Protein AF-A0A959AMH6-F1 (afdb_monomer)

Radius of gyration: 27.92 Å; Cα contacts (8 Å, |Δi|>4): 149; chains: 1; bounding box: 41×57×102 Å

Sequence (121 aa):
MKQLKKYHVPFILLCYLMNAGLLTAQLNGFLPVLSSSGTINSNGTYYQDYIIPSSMNGKILHMTLTGADGGRVRSSEAQKWNDAGQGATVELEATIGSAANQIKPGATVRFIVGLKGVDRT

pLDDT: mean 70.28, std 17.88, range [36.81, 95.75]

Structure (mmCIF, N/CA/C/O backbone):
data_AF-A0A959AMH6-F1
#
_entry.id   AF-A0A959AMH6-F1
#
loop_
_atom_site.group_PDB
_atom_site.id
_atom_site.type_symbol
_atom_site.label_atom_id
_atom_site.label_alt_id
_atom_site.label_comp_id
_atom_site.label_asym_id
_atom_site.label_entity_id
_atom_site.label_seq_id
_atom_site.pdbx_PDB_ins_code
_atom_site.Cartn_x
_atom_site.Cartn_y
_atom_site.Cartn_z
_atom_site.occupancy
_atom_site.B_iso_or_equiv
_atom_site.auth_seq_id
_atom_site.auth_comp_id
_atom_site.auth_asym_id
_atom_site.auth_at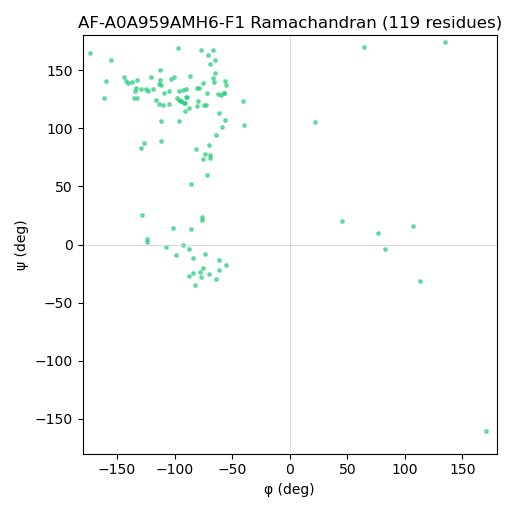om_id
_atom_site.pdbx_PDB_model_num
ATOM 1 N N . MET A 1 1 ? -4.918 45.488 66.613 1.00 42.19 1 MET A N 1
ATOM 2 C CA . MET A 1 1 ? -4.600 46.388 65.471 1.00 42.19 1 MET A CA 1
ATOM 3 C C . MET A 1 1 ? -3.076 46.408 65.349 1.00 42.19 1 MET A C 1
ATOM 5 O O . MET A 1 1 ? -2.464 46.680 66.360 1.00 42.19 1 MET A O 1
ATOM 9 N N . LYS A 1 2 ? -2.351 46.069 64.280 1.00 45.03 2 LYS A N 1
ATOM 10 C CA . LYS A 1 2 ? -2.586 45.722 62.870 1.00 45.03 2 LYS A CA 1
ATOM 11 C C . LYS A 1 2 ? -1.594 44.598 62.500 1.00 45.03 2 LYS A C 1
ATOM 13 O O . LYS A 1 2 ? -0.443 44.638 62.914 1.00 45.03 2 LYS A O 1
ATOM 18 N N . GLN A 1 3 ? -2.057 43.634 61.710 1.00 46.25 3 GLN A N 1
ATOM 19 C CA . GLN A 1 3 ? -1.267 42.580 61.064 1.00 46.25 3 GLN A CA 1
ATOM 20 C C . GLN A 1 3 ? -0.423 43.170 59.918 1.00 46.25 3 GLN A C 1
ATOM 22 O O . GLN A 1 3 ? -0.974 43.858 59.056 1.00 46.25 3 GLN A O 1
ATOM 27 N N . LEU A 1 4 ? 0.879 42.871 59.861 1.00 47.00 4 LEU A N 1
ATOM 28 C CA . LEU A 1 4 ? 1.758 43.195 58.728 1.00 47.00 4 LEU A CA 1
ATOM 29 C C . LEU A 1 4 ? 2.188 41.903 58.008 1.00 47.00 4 LEU A C 1
ATOM 31 O O . LEU A 1 4 ? 3.159 41.244 58.353 1.00 47.00 4 LEU A O 1
ATOM 35 N N . LYS A 1 5 ? 1.335 41.552 57.039 1.00 45.41 5 LYS A N 1
ATOM 36 C CA . LYS A 1 5 ? 1.519 40.809 55.778 1.00 45.41 5 LYS A CA 1
ATOM 37 C C . LYS A 1 5 ? 2.741 39.876 55.652 1.00 45.41 5 LYS A C 1
ATOM 39 O O . LYS A 1 5 ? 3.841 40.306 55.323 1.00 45.41 5 LYS A O 1
ATOM 44 N N . LYS A 1 6 ? 2.476 38.564 55.737 1.00 53.34 6 LYS A N 1
ATOM 45 C CA . LYS A 1 6 ? 3.298 37.505 55.125 1.00 53.34 6 LYS A CA 1
ATOM 46 C C . LYS A 1 6 ? 3.358 37.713 53.608 1.00 53.34 6 LYS A C 1
ATOM 48 O O . LYS A 1 6 ? 2.319 37.809 52.959 1.00 53.34 6 LYS A O 1
ATOM 53 N N . TYR A 1 7 ? 4.565 37.716 53.053 1.00 51.16 7 TYR A N 1
ATOM 54 C CA . TYR A 1 7 ? 4.824 37.638 51.617 1.00 51.16 7 TYR A CA 1
ATOM 55 C C . TYR A 1 7 ? 4.157 36.381 51.030 1.00 51.16 7 TYR A C 1
ATOM 57 O O . TYR A 1 7 ? 4.585 35.264 51.298 1.00 51.16 7 TYR A O 1
ATOM 65 N N . HIS A 1 8 ? 3.071 36.561 50.281 1.00 55.44 8 HIS A N 1
ATOM 66 C CA . HIS A 1 8 ? 2.464 35.561 49.396 1.00 55.44 8 HIS A CA 1
ATOM 67 C C . HIS A 1 8 ? 2.282 36.240 48.038 1.00 55.44 8 HIS A C 1
ATOM 69 O O . HIS A 1 8 ? 1.239 36.812 47.738 1.00 55.44 8 HIS A O 1
ATOM 75 N N . 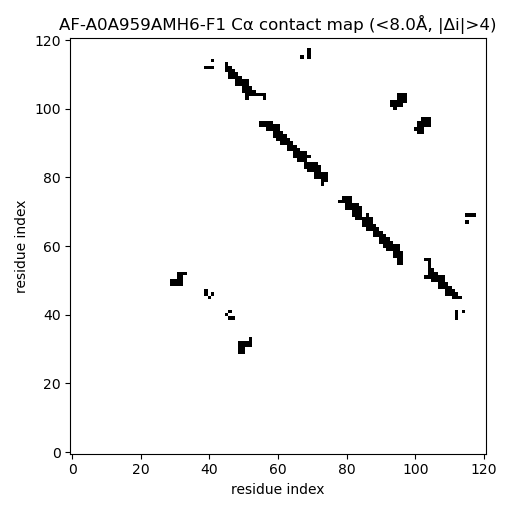VAL A 1 9 ? 3.352 36.246 47.251 1.00 48.81 9 VAL A N 1
ATOM 76 C CA . VAL A 1 9 ? 3.417 36.759 45.876 1.00 48.81 9 VAL A CA 1
ATOM 77 C C . VAL A 1 9 ? 4.189 35.686 45.095 1.00 48.81 9 VAL A C 1
ATOM 79 O O . VAL A 1 9 ? 5.200 35.203 45.595 1.00 48.81 9 VAL A O 1
ATOM 82 N N . PRO A 1 10 ? 3.660 35.164 43.982 1.00 49.78 10 PRO A N 1
ATOM 83 C CA . PRO A 1 10 ? 2.712 34.064 44.028 1.00 49.78 10 PRO A CA 1
ATOM 84 C C . PRO A 1 10 ? 3.245 32.845 43.262 1.00 49.78 10 PRO A C 1
ATOM 86 O O . PRO A 1 10 ? 3.801 32.965 42.173 1.00 49.78 10 PRO A O 1
ATOM 89 N N . PHE A 1 11 ? 2.947 31.647 43.762 1.00 49.75 11 PHE A N 1
ATOM 90 C CA . PHE A 1 11 ? 3.118 30.382 43.030 1.00 49.75 11 PHE A CA 1
ATOM 91 C C . PHE A 1 11 ? 2.373 30.381 41.669 1.00 49.75 11 PHE A C 1
ATOM 93 O O . PHE A 1 11 ? 2.701 29.629 40.760 1.00 49.75 11 PHE A O 1
ATOM 100 N N . ILE A 1 12 ? 1.418 31.302 41.497 1.00 52.84 12 ILE A N 1
ATOM 101 C CA . ILE A 1 12 ? 0.627 31.525 40.280 1.00 52.84 12 ILE A CA 1
ATOM 102 C C . ILE A 1 12 ? 1.463 32.123 39.128 1.00 52.84 12 ILE A C 1
ATOM 104 O O . ILE A 1 12 ? 1.136 31.892 37.966 1.00 52.84 12 ILE A O 1
ATOM 108 N N . LEU A 1 13 ? 2.568 32.832 39.405 1.00 45.62 13 LEU A N 1
ATOM 109 C CA . LEU A 1 13 ? 3.407 33.408 38.340 1.00 45.62 13 LEU A CA 1
ATOM 110 C C . LEU A 1 13 ? 4.321 32.358 37.680 1.00 45.62 13 LEU A C 1
ATOM 112 O O . LEU A 1 13 ? 4.684 32.503 36.515 1.00 45.62 13 LEU A O 1
ATOM 116 N N . LEU A 1 14 ? 4.635 31.265 38.385 1.00 45.94 14 LEU A N 1
ATOM 117 C CA . LEU A 1 14 ? 5.451 30.174 37.844 1.00 45.94 14 LEU A CA 1
ATOM 118 C C . LEU A 1 14 ? 4.649 29.265 36.892 1.00 45.94 14 LEU A C 1
ATOM 120 O O . LEU A 1 14 ? 5.205 28.731 35.937 1.00 45.94 14 LEU A O 1
ATOM 124 N N . CYS A 1 15 ? 3.328 29.160 37.075 1.00 45.75 15 CYS A N 1
ATOM 125 C CA . CYS A 1 15 ? 2.452 28.395 36.180 1.00 45.75 15 CYS A CA 1
ATOM 126 C C . CYS A 1 15 ? 2.169 29.102 34.839 1.00 45.75 15 CYS A C 1
ATOM 128 O O . CYS A 1 15 ? 1.802 28.439 33.871 1.00 45.75 15 CYS A O 1
ATOM 130 N N . TYR A 1 16 ? 2.357 30.425 34.751 1.00 46.88 16 TYR A N 1
ATOM 131 C CA . TYR A 1 16 ? 2.115 31.177 33.511 1.00 46.88 16 TYR A CA 1
ATOM 132 C C . TYR A 1 16 ? 3.298 31.148 32.533 1.00 46.88 16 TYR A C 1
ATOM 134 O O . TYR A 1 16 ? 3.095 31.262 31.328 1.00 46.88 16 TYR A O 1
ATOM 142 N N . LEU A 1 17 ? 4.525 30.931 33.018 1.00 46.78 17 LEU A N 1
ATOM 143 C CA . LEU A 1 17 ? 5.721 30.873 32.166 1.00 46.78 17 LEU A CA 1
ATOM 144 C C . LEU A 1 17 ? 5.964 29.496 31.528 1.00 46.78 17 LEU A C 1
ATOM 146 O O . LEU A 1 17 ? 6.753 29.395 30.594 1.00 46.78 17 LEU A O 1
ATOM 150 N N . MET A 1 18 ? 5.251 28.448 31.956 1.00 44.22 18 MET A N 1
ATOM 151 C CA . MET A 1 18 ? 5.345 27.118 31.333 1.00 44.22 18 MET A CA 1
ATOM 152 C C . MET A 1 18 ? 4.390 26.923 30.140 1.00 44.22 18 MET A C 1
ATOM 154 O O . MET A 1 18 ? 4.461 25.896 29.475 1.00 44.22 18 MET A O 1
ATOM 158 N N . ASN A 1 19 ? 3.537 27.908 29.824 1.00 47.19 19 ASN A N 1
ATOM 159 C CA . ASN A 1 19 ? 2.619 27.858 28.673 1.00 47.19 19 ASN A CA 1
ATOM 160 C C . ASN A 1 19 ? 3.175 28.491 27.384 1.00 47.19 19 ASN A C 1
ATOM 162 O O . ASN A 1 19 ? 2.499 28.484 26.361 1.00 47.19 19 ASN A O 1
ATOM 166 N N . ALA A 1 20 ? 4.401 29.022 27.400 1.00 48.06 20 ALA A N 1
ATOM 167 C CA . ALA A 1 20 ? 5.043 29.602 26.214 1.00 48.06 20 ALA A CA 1
ATOM 168 C C . ALA A 1 20 ? 6.070 28.662 25.556 1.00 48.06 20 ALA A C 1
ATOM 170 O O . ALA A 1 20 ? 6.857 29.087 24.710 1.00 48.06 20 ALA A O 1
ATOM 171 N N . GLY A 1 21 ? 6.063 27.377 25.924 1.00 42.06 21 GLY A N 1
ATOM 172 C CA . GLY A 1 21 ? 6.739 26.337 25.162 1.00 42.06 21 GLY A CA 1
ATOM 173 C C . GLY A 1 21 ? 5.988 26.116 23.859 1.00 42.06 21 GLY A C 1
ATOM 174 O O . GLY A 1 21 ? 5.097 25.276 23.795 1.00 42.06 21 GLY A O 1
ATOM 175 N N . LEU A 1 22 ? 6.324 26.923 22.852 1.00 47.19 22 LEU A N 1
ATOM 176 C CA . LEU A 1 22 ? 5.957 26.742 21.455 1.00 47.19 22 LEU A CA 1
ATOM 177 C C . LEU A 1 22 ? 6.053 25.259 21.087 1.00 47.19 22 LEU A C 1
ATOM 179 O O . LEU A 1 22 ? 7.133 24.718 20.859 1.00 47.19 22 LEU A O 1
ATOM 183 N N . LEU A 1 23 ? 4.893 24.614 21.014 1.00 37.41 23 LEU A N 1
ATOM 184 C CA . LEU A 1 23 ? 4.718 23.348 20.335 1.00 37.41 23 LEU A CA 1
ATOM 185 C C . LEU A 1 23 ? 4.866 23.632 18.837 1.00 37.41 23 LEU A C 1
ATOM 187 O O . LEU A 1 23 ? 3.885 23.709 18.104 1.00 37.41 23 LEU A O 1
ATOM 191 N N . THR A 1 24 ? 6.094 23.811 18.355 1.00 42.41 24 THR A N 1
ATOM 192 C CA . THR A 1 24 ? 6.373 23.627 16.931 1.00 42.41 24 THR A CA 1
ATOM 193 C C . THR A 1 24 ? 6.393 22.129 16.677 1.00 42.41 24 THR A C 1
ATOM 195 O O . THR A 1 24 ? 7.445 21.513 16.519 1.00 42.41 24 THR A O 1
ATOM 198 N N . ALA A 1 25 ? 5.207 21.521 16.683 1.00 39.81 25 ALA A N 1
ATOM 199 C CA . ALA A 1 25 ? 5.007 20.254 16.012 1.00 39.81 25 ALA A CA 1
ATOM 200 C C . ALA A 1 25 ? 5.239 20.526 14.522 1.00 39.81 25 ALA A C 1
ATOM 202 O O . ALA A 1 25 ? 4.355 21.008 13.815 1.00 39.81 25 ALA A O 1
ATOM 203 N N . GLN A 1 26 ? 6.467 20.292 14.058 1.00 39.31 26 GLN A N 1
ATOM 204 C CA . GLN A 1 26 ? 6.733 20.147 12.637 1.00 39.31 26 GLN A CA 1
ATOM 205 C C . GLN A 1 26 ? 5.872 18.984 12.147 1.00 39.31 26 GLN A C 1
ATOM 207 O O . GLN A 1 26 ? 6.193 17.817 12.363 1.00 39.31 26 GLN A O 1
ATOM 212 N N . LEU A 1 27 ? 4.756 19.317 11.502 1.00 36.81 27 LEU A N 1
ATOM 213 C CA . LEU A 1 27 ? 3.885 18.402 10.772 1.00 36.81 27 LEU A CA 1
ATOM 214 C C . LEU A 1 27 ? 4.599 17.976 9.479 1.00 36.81 27 LEU A C 1
ATOM 216 O O . LEU A 1 27 ? 4.138 18.211 8.369 1.00 36.81 27 LEU A O 1
ATOM 220 N N . ASN A 1 28 ? 5.769 17.358 9.624 1.00 41.12 28 ASN A N 1
ATOM 221 C CA . ASN A 1 28 ? 6.446 16.689 8.530 1.00 41.12 28 ASN A CA 1
ATOM 222 C C . ASN A 1 28 ? 5.808 15.300 8.383 1.00 41.12 28 ASN A C 1
ATOM 224 O O . ASN A 1 28 ? 6.313 14.311 8.902 1.00 41.12 28 ASN A O 1
ATOM 228 N N . GLY A 1 29 ? 4.663 15.248 7.693 1.00 44.16 29 GLY A N 1
ATOM 229 C CA . GLY A 1 29 ? 4.282 14.053 6.931 1.00 44.16 29 GLY A CA 1
ATOM 230 C C . GLY A 1 29 ? 3.162 13.148 7.449 1.00 44.16 29 GLY A C 1
ATOM 231 O O . GLY A 1 29 ? 3.042 12.045 6.931 1.00 44.16 29 GLY A O 1
ATOM 232 N N . PHE A 1 30 ? 2.309 13.561 8.390 1.00 50.47 30 PHE A N 1
ATOM 233 C CA . PHE A 1 30 ? 1.166 12.727 8.799 1.00 50.47 30 PHE A CA 1
ATOM 234 C C . PHE A 1 30 ? -0.154 13.486 8.723 1.00 50.47 30 PHE A C 1
ATOM 236 O O . PHE A 1 30 ? -0.621 14.060 9.704 1.00 50.47 30 PHE A O 1
ATOM 243 N N . LEU A 1 31 ? -0.770 13.466 7.541 1.00 47.19 31 LEU A N 1
ATOM 244 C CA . LEU A 1 31 ? -2.170 13.844 7.395 1.00 47.19 31 LEU A CA 1
ATOM 245 C C . LEU A 1 31 ? -3.042 12.577 7.423 1.00 47.19 31 LEU A C 1
ATOM 247 O O . LEU A 1 31 ? -2.726 11.619 6.717 1.00 47.19 31 LEU A O 1
ATOM 251 N N . PRO A 1 32 ? -4.134 12.545 8.207 1.00 53.00 32 PRO A N 1
ATOM 252 C CA . PRO A 1 32 ? -5.193 11.562 8.023 1.00 53.00 32 PRO A CA 1
ATOM 253 C C . PRO A 1 32 ? -5.787 11.768 6.627 1.00 53.00 32 PRO A C 1
ATOM 255 O O . PRO A 1 32 ? -6.362 12.812 6.324 1.00 53.00 32 PRO A O 1
ATOM 258 N N . VAL A 1 33 ? -5.590 10.792 5.749 1.00 56.09 33 VAL A N 1
ATOM 259 C CA . VAL A 1 33 ? -5.972 10.896 4.341 1.00 56.09 33 VAL A CA 1
ATOM 260 C C . VAL A 1 33 ? -7.364 10.297 4.142 1.00 56.09 33 VAL A C 1
ATOM 262 O O . VAL A 1 33 ? -7.583 9.125 4.434 1.00 56.09 33 VAL A O 1
ATOM 265 N N . LEU A 1 34 ? -8.293 11.094 3.604 1.00 58.59 34 LEU A N 1
ATOM 266 C CA . LEU A 1 34 ? -9.562 10.606 3.036 1.00 58.59 34 LEU A CA 1
ATOM 267 C C . LEU A 1 34 ? -9.408 10.220 1.553 1.00 58.59 34 LEU A C 1
ATOM 269 O O . LEU A 1 34 ? -10.114 9.344 1.067 1.00 58.59 34 LEU A O 1
ATOM 273 N N . SER A 1 35 ? -8.455 10.848 0.858 1.00 60.84 35 SER A N 1
ATOM 274 C CA . SER A 1 35 ? -8.005 10.522 -0.499 1.00 60.84 35 SER A CA 1
ATOM 275 C C . SER A 1 35 ? -6.628 11.155 -0.734 1.00 60.84 35 SER A C 1
ATOM 277 O O . SER A 1 35 ? -6.468 12.354 -0.496 1.00 60.84 35 SER A O 1
ATOM 279 N N . SER A 1 36 ? -5.624 10.381 -1.147 1.00 69.94 36 SER A N 1
ATOM 280 C CA . SER A 1 36 ? -4.279 10.883 -1.471 1.00 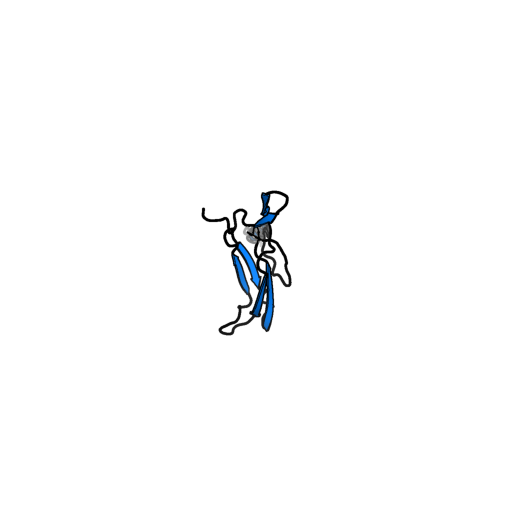69.94 36 SER A CA 1
ATOM 281 C C . SER A 1 36 ? -3.707 10.095 -2.637 1.00 69.94 36 SER A C 1
ATOM 283 O O . SER A 1 36 ? -3.937 8.893 -2.750 1.00 69.94 36 SER A O 1
ATOM 285 N N . SER A 1 37 ? -2.955 10.785 -3.486 1.00 72.50 37 SER A N 1
ATOM 286 C CA . SER A 1 37 ? -2.196 10.216 -4.594 1.00 72.50 37 SER A CA 1
ATOM 287 C C . SER A 1 37 ? -0.790 10.797 -4.567 1.00 72.50 37 SER A C 1
ATOM 289 O O . SER A 1 37 ? -0.620 11.992 -4.322 1.00 72.50 37 SER A O 1
ATOM 291 N N . GLY A 1 38 ? 0.215 9.984 -4.862 1.00 74.62 38 GLY A N 1
ATOM 292 C CA . GLY A 1 38 ? 1.592 10.445 -4.942 1.00 74.62 38 GLY A CA 1
ATOM 293 C C . GLY A 1 38 ? 2.526 9.356 -5.446 1.00 74.62 38 GLY A C 1
ATOM 294 O O . GLY A 1 38 ? 2.171 8.179 -5.460 1.00 74.62 38 GLY A O 1
ATOM 295 N N . THR A 1 39 ? 3.725 9.763 -5.849 1.00 75.62 39 THR A N 1
ATOM 296 C CA . THR A 1 39 ? 4.795 8.849 -6.259 1.00 75.62 39 THR A CA 1
ATOM 297 C C . THR A 1 39 ? 5.750 8.640 -5.092 1.00 75.62 39 THR A C 1
ATOM 299 O O . THR A 1 39 ? 6.285 9.608 -4.550 1.00 75.62 39 THR A O 1
ATOM 302 N N . ILE A 1 40 ? 5.998 7.383 -4.723 1.00 74.69 40 ILE A N 1
ATOM 303 C CA . ILE A 1 40 ? 6.981 7.031 -3.693 1.00 74.69 40 ILE A CA 1
ATOM 304 C C . ILE A 1 40 ? 8.290 6.678 -4.404 1.00 74.69 40 ILE A C 1
ATOM 306 O O . ILE A 1 40 ? 8.402 5.630 -5.037 1.00 74.69 40 ILE A O 1
ATOM 310 N N . ASN A 1 41 ? 9.275 7.573 -4.329 1.00 68.56 41 ASN A N 1
ATOM 311 C CA . ASN A 1 41 ? 10.589 7.365 -4.939 1.00 68.56 41 ASN A CA 1
ATOM 312 C C . ASN A 1 41 ? 11.518 6.597 -3.991 1.00 68.56 41 ASN A C 1
ATOM 314 O O . ASN A 1 41 ? 11.527 6.841 -2.788 1.00 68.56 41 ASN A O 1
A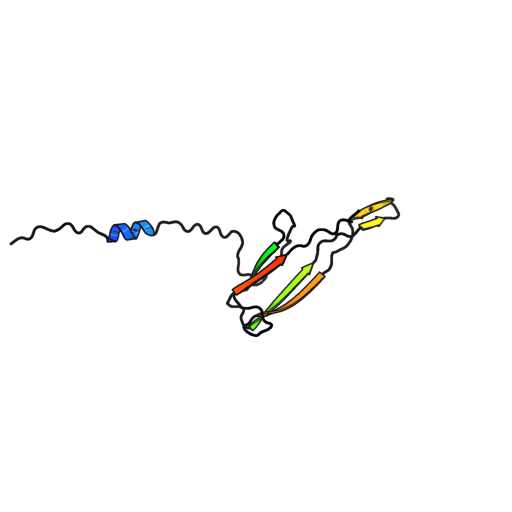TOM 318 N N . SER A 1 42 ? 12.389 5.746 -4.532 1.00 63.75 42 SER A N 1
ATOM 319 C CA . SER A 1 42 ? 13.341 4.929 -3.763 1.00 63.75 42 SER A CA 1
ATOM 320 C C . SER A 1 42 ? 14.565 5.696 -3.225 1.00 63.75 42 SER A C 1
ATOM 322 O O . SER A 1 42 ? 15.616 5.098 -3.004 1.00 63.75 42 SER A O 1
ATOM 324 N N . ASN A 1 43 ? 14.489 7.020 -3.051 1.00 59.88 43 ASN A N 1
ATOM 325 C CA . ASN A 1 43 ? 15.657 7.874 -2.796 1.00 59.88 43 ASN A CA 1
ATOM 326 C C . ASN A 1 43 ? 16.041 7.944 -1.302 1.00 59.88 43 ASN A C 1
ATOM 328 O O . ASN A 1 43 ? 16.152 9.023 -0.726 1.00 59.88 43 ASN A O 1
ATOM 332 N N . GLY A 1 44 ? 16.201 6.778 -0.665 1.00 58.25 44 GLY A N 1
ATOM 333 C CA . GLY A 1 44 ? 16.715 6.631 0.705 1.00 58.25 44 GLY A CA 1
ATOM 334 C C . GLY A 1 44 ? 15.707 6.104 1.732 1.00 58.25 44 GLY A C 1
ATOM 335 O O . GLY A 1 44 ? 16.097 5.345 2.617 1.00 58.25 44 GLY A O 1
ATOM 336 N N . THR A 1 45 ? 14.414 6.404 1.575 1.00 59.78 45 THR A N 1
ATOM 337 C CA . THR A 1 45 ? 13.341 5.815 2.394 1.00 59.78 45 THR A CA 1
ATOM 338 C C . THR A 1 45 ? 12.497 4.905 1.512 1.00 59.78 45 THR A C 1
ATOM 340 O O . THR A 1 45 ? 11.732 5.369 0.675 1.00 59.78 45 THR A O 1
ATOM 343 N N . TYR A 1 46 ? 12.642 3.592 1.678 1.00 75.56 46 TYR A N 1
ATOM 344 C CA . TYR A 1 46 ? 11.948 2.576 0.872 1.00 75.56 46 TYR A CA 1
ATOM 345 C C . TYR A 1 46 ? 10.473 2.401 1.259 1.00 75.56 46 TYR A C 1
ATOM 347 O O . TYR A 1 46 ? 9.910 1.336 1.025 1.00 75.56 46 TYR A O 1
ATOM 355 N N . TYR A 1 47 ? 9.845 3.384 1.908 1.00 81.12 47 TYR A N 1
ATOM 356 C CA . TYR A 1 47 ? 8.451 3.267 2.306 1.00 81.12 47 TYR A CA 1
ATOM 357 C C . TYR A 1 47 ? 7.735 4.608 2.471 1.00 81.12 47 TYR A C 1
ATOM 359 O O . TYR A 1 47 ? 8.362 5.636 2.718 1.00 81.12 47 TYR A O 1
ATOM 367 N N . GLN A 1 48 ? 6.407 4.557 2.390 1.00 82.31 48 GLN A N 1
ATOM 368 C CA . GLN A 1 48 ? 5.501 5.638 2.765 1.00 82.31 48 GLN A CA 1
ATOM 369 C C . GLN A 1 48 ? 4.419 5.096 3.696 1.00 82.31 48 GLN A C 1
ATOM 371 O O . GLN A 1 48 ? 3.801 4.068 3.412 1.00 82.31 48 GLN A O 1
ATOM 376 N N . ASP A 1 49 ? 4.169 5.827 4.777 1.00 85.88 49 ASP A N 1
ATOM 377 C CA . ASP A 1 49 ? 3.125 5.507 5.744 1.00 85.88 49 ASP A CA 1
ATOM 378 C C . ASP A 1 49 ? 1.882 6.366 5.515 1.00 85.88 49 ASP A C 1
ATOM 380 O O . ASP A 1 49 ? 1.975 7.552 5.189 1.00 85.88 49 ASP A O 1
ATOM 384 N N . TYR A 1 50 ? 0.721 5.757 5.738 1.00 84.19 50 TYR A N 1
ATOM 385 C CA . TYR A 1 50 ? -0.587 6.397 5.744 1.00 84.19 50 TYR A CA 1
ATOM 386 C C . TYR A 1 50 ? -1.347 5.941 6.984 1.00 84.19 50 TYR A C 1
ATOM 388 O O . TYR A 1 50 ? -1.500 4.744 7.221 1.00 84.19 50 TYR A O 1
ATOM 396 N N . ILE A 1 51 ? -1.842 6.884 7.784 1.00 88.06 51 ILE A N 1
ATOM 397 C CA . ILE A 1 51 ? -2.694 6.561 8.933 1.00 88.06 51 ILE A CA 1
ATOM 398 C C . ILE A 1 51 ? -4.142 6.553 8.473 1.00 88.06 51 ILE A C 1
ATOM 400 O O . ILE A 1 51 ? -4.636 7.544 7.931 1.00 88.06 51 ILE A O 1
ATOM 404 N N . ILE A 1 52 ? -4.830 5.452 8.755 1.00 86.75 52 ILE A N 1
ATOM 405 C CA . ILE A 1 52 ? -6.274 5.360 8.595 1.00 86.75 52 ILE A CA 1
ATOM 406 C C . ILE A 1 52 ? -6.928 6.188 9.704 1.00 86.75 52 ILE A C 1
ATOM 408 O O . ILE A 1 52 ? -6.731 5.878 10.880 1.00 86.75 52 ILE A O 1
ATOM 412 N N . PRO A 1 53 ? -7.723 7.222 9.380 1.00 86.88 53 PRO A N 1
ATOM 413 C CA . PRO A 1 53 ? -8.410 8.011 10.394 1.00 86.88 53 PRO A CA 1
ATOM 414 C C . PRO A 1 53 ? -9.280 7.125 11.298 1.00 86.88 53 PRO A C 1
ATOM 416 O O . PRO A 1 53 ? -9.960 6.212 10.827 1.00 86.88 53 PRO A O 1
ATOM 419 N N . SER A 1 54 ? -9.317 7.414 12.600 1.00 88.19 54 SER A N 1
ATOM 420 C CA . SER A 1 54 ? -10.160 6.671 13.552 1.00 88.19 54 SER A CA 1
ATOM 421 C C . SER A 1 54 ? -11.660 6.776 13.235 1.00 88.19 54 SER A C 1
ATOM 423 O O . SER A 1 54 ? -12.435 5.895 13.602 1.00 88.19 54 SER A O 1
ATOM 425 N N . SER A 1 55 ? -12.066 7.813 12.498 1.00 87.44 55 SER A N 1
ATOM 426 C CA . SER A 1 55 ? -13.434 8.035 12.018 1.00 87.44 55 SER A CA 1
ATOM 427 C C . SER A 1 55 ? -13.869 7.111 10.871 1.00 87.44 55 SER A C 1
ATOM 429 O O . SER A 1 55 ? -15.046 7.109 10.516 1.00 87.44 55 SER A O 1
ATOM 431 N N . MET A 1 56 ? -12.966 6.312 10.293 1.00 86.25 56 MET A N 1
ATOM 432 C CA . MET A 1 56 ? -13.248 5.461 9.126 1.00 86.25 56 MET A CA 1
ATOM 433 C C . MET A 1 56 ? -13.844 4.084 9.474 1.00 86.25 56 MET A C 1
ATOM 435 O O . MET A 1 56 ? -13.894 3.203 8.619 1.00 86.25 56 MET A O 1
ATOM 439 N N . ASN A 1 57 ? -14.307 3.866 10.707 1.00 89.69 57 ASN A N 1
ATOM 440 C CA . ASN A 1 57 ? -14.928 2.598 11.095 1.00 89.69 57 ASN A CA 1
ATOM 441 C C . ASN A 1 57 ? -16.138 2.258 10.203 1.00 89.69 57 ASN A C 1
ATOM 443 O O . ASN A 1 57 ? -17.024 3.089 10.001 1.00 89.69 57 ASN A O 1
ATOM 447 N N . GLY A 1 58 ? -16.177 1.032 9.678 1.00 86.88 58 GLY A N 1
ATOM 448 C CA . GLY A 1 58 ? -17.220 0.557 8.766 1.00 86.88 58 GLY A CA 1
ATOM 449 C C . GLY A 1 58 ? -17.093 1.065 7.324 1.00 86.88 58 GLY A C 1
ATOM 450 O O . GLY A 1 58 ? -18.033 0.905 6.548 1.00 86.88 58 GLY A O 1
ATOM 451 N N . LYS A 1 59 ? -15.974 1.702 6.954 1.00 90.00 59 LYS A N 1
ATOM 452 C CA . LYS A 1 59 ? -15.686 2.150 5.579 1.00 90.00 59 LYS A CA 1
ATOM 453 C C . LYS A 1 59 ? -14.808 1.146 4.829 1.00 90.00 59 LYS A C 1
ATOM 455 O O . LYS A 1 59 ? -14.252 0.224 5.424 1.00 90.00 59 LYS A O 1
ATOM 460 N N . ILE A 1 60 ? -14.677 1.351 3.520 1.00 90.00 60 ILE A N 1
ATOM 461 C CA . ILE A 1 60 ? -13.775 0.594 2.648 1.00 90.00 60 ILE A CA 1
ATOM 462 C C . ILE A 1 60 ? -12.569 1.477 2.322 1.00 90.00 60 ILE A C 1
ATOM 464 O O . ILE A 1 60 ? -12.721 2.646 1.966 1.00 90.00 60 ILE A O 1
ATOM 468 N N . LEU A 1 61 ? -11.377 0.912 2.465 1.00 88.56 61 LEU A N 1
ATOM 469 C CA . LEU A 1 61 ? -10.138 1.439 1.918 1.00 88.56 61 LEU A CA 1
ATOM 470 C C . LEU A 1 61 ? -9.980 0.887 0.501 1.00 88.56 61 LEU A C 1
ATOM 472 O O . LEU A 1 61 ? -9.851 -0.324 0.349 1.00 88.56 61 LEU A O 1
ATOM 476 N N . HIS A 1 62 ? -9.964 1.763 -0.500 1.00 89.38 62 HIS A N 1
ATOM 477 C CA . HIS A 1 62 ? -9.635 1.419 -1.883 1.00 89.38 62 HIS A CA 1
ATOM 478 C C . HIS A 1 62 ? -8.273 2.016 -2.236 1.00 89.38 62 HIS A C 1
ATOM 480 O O . HIS A 1 62 ? -8.026 3.199 -1.982 1.00 89.38 62 HIS A O 1
ATOM 486 N N . MET A 1 63 ? -7.383 1.205 -2.798 1.00 86.75 63 MET A N 1
ATOM 487 C CA . MET A 1 63 ? -6.032 1.611 -3.170 1.00 86.75 63 MET A CA 1
ATOM 488 C C . MET A 1 63 ? -5.711 1.109 -4.568 1.00 86.75 63 MET A C 1
ATOM 490 O O . MET A 1 63 ? -5.865 -0.073 -4.851 1.00 86.75 63 MET A O 1
ATOM 494 N N . THR A 1 64 ? -5.189 1.999 -5.404 1.00 86.81 64 THR A N 1
ATOM 495 C CA . THR A 1 64 ? -4.632 1.655 -6.712 1.00 86.81 64 THR A CA 1
ATOM 496 C C . THR A 1 64 ? -3.150 1.990 -6.688 1.00 86.81 64 THR A C 1
ATOM 498 O O . THR A 1 64 ? -2.764 3.116 -6.369 1.00 86.81 64 THR A O 1
ATOM 501 N N . LEU A 1 65 ? -2.315 1.005 -6.996 1.00 83.44 65 LEU A N 1
ATOM 502 C CA . LEU A 1 65 ? -0.863 1.121 -7.011 1.00 83.44 65 LEU A CA 1
ATOM 503 C C . LEU A 1 65 ? -0.358 0.746 -8.393 1.00 83.44 65 LEU A C 1
ATOM 505 O O . LEU A 1 65 ? -0.700 -0.319 -8.894 1.00 83.44 65 LEU A O 1
ATOM 509 N N . THR A 1 66 ? 0.513 1.565 -8.967 1.00 84.81 66 THR A N 1
ATOM 510 C CA . THR A 1 66 ? 1.249 1.203 -10.180 1.00 84.81 66 THR A CA 1
ATOM 511 C C . THR A 1 66 ? 2.723 1.090 -9.829 1.00 84.81 66 THR A C 1
ATOM 513 O O . THR A 1 66 ? 3.323 2.035 -9.314 1.00 84.81 66 THR A O 1
ATOM 516 N N . GLY A 1 67 ? 3.291 -0.095 -10.052 1.00 78.06 67 GLY A N 1
ATOM 517 C CA . GLY A 1 67 ? 4.712 -0.354 -9.852 1.00 78.06 67 GLY A CA 1
ATOM 518 C C . GLY A 1 67 ? 5.578 0.461 -10.813 1.00 78.06 67 GLY A C 1
ATOM 519 O O . GLY A 1 67 ? 5.124 0.889 -11.870 1.00 78.06 67 GLY A O 1
ATOM 520 N N . ALA A 1 68 ? 6.846 0.659 -10.457 1.00 72.75 68 ALA A N 1
ATOM 521 C CA . ALA A 1 68 ? 7.811 1.239 -11.382 1.00 72.75 68 ALA A CA 1
ATOM 522 C C . ALA A 1 68 ? 8.065 0.284 -12.560 1.00 72.75 68 ALA A C 1
ATOM 524 O O . ALA A 1 68 ? 8.124 -0.935 -12.380 1.00 72.75 68 ALA A O 1
ATOM 525 N N . ASP A 1 69 ? 8.244 0.842 -13.755 1.00 73.38 69 ASP A N 1
ATOM 526 C CA . ASP A 1 69 ? 8.644 0.073 -14.925 1.00 73.38 69 ASP A CA 1
ATOM 527 C C . ASP A 1 69 ? 10.155 -0.230 -14.909 1.00 73.38 69 ASP A C 1
ATOM 529 O O . ASP A 1 69 ? 10.984 0.635 -14.615 1.00 73.38 69 ASP A O 1
ATOM 533 N N . GLY A 1 70 ? 10.505 -1.480 -15.211 1.00 67.81 70 GLY A N 1
ATOM 534 C CA . GLY A 1 70 ? 11.884 -1.943 -15.381 1.00 67.81 70 GLY A CA 1
ATOM 535 C C . GLY A 1 70 ? 12.136 -2.606 -16.734 1.00 67.81 70 GLY A C 1
ATOM 536 O O . GLY A 1 70 ? 13.241 -3.097 -16.962 1.00 67.81 70 GLY A O 1
ATOM 537 N N . GLY A 1 71 ? 11.129 -2.663 -17.609 1.00 70.62 71 GLY A N 1
ATOM 538 C CA . GLY A 1 71 ? 11.242 -3.327 -18.896 1.00 70.62 71 GLY A CA 1
ATOM 539 C C . GLY A 1 71 ? 12.130 -2.564 -19.879 1.00 70.62 71 GLY A C 1
ATOM 540 O O . GLY A 1 71 ? 12.437 -1.376 -19.729 1.00 70.62 71 GLY A O 1
ATOM 541 N N . ARG A 1 72 ? 12.562 -3.274 -20.922 1.00 74.50 72 ARG A N 1
ATOM 542 C CA . ARG A 1 72 ? 13.304 -2.703 -22.044 1.00 74.50 72 ARG A CA 1
ATOM 543 C C . ARG A 1 72 ? 12.786 -3.266 -23.351 1.00 74.50 72 ARG A C 1
ATOM 545 O O . ARG A 1 72 ? 12.550 -4.466 -23.469 1.00 74.50 72 ARG A O 1
ATOM 552 N N . VAL A 1 73 ? 12.679 -2.405 -24.355 1.00 80.44 73 VAL A N 1
ATOM 553 C CA . VAL A 1 73 ? 12.370 -2.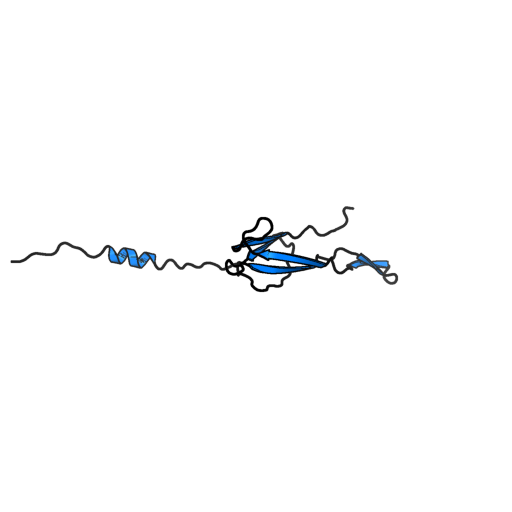804 -25.728 1.00 80.44 73 VAL A CA 1
ATOM 554 C C . VAL A 1 73 ? 13.571 -2.515 -26.612 1.00 80.44 73 VAL A C 1
ATOM 556 O O . VAL A 1 73 ? 14.218 -1.469 -26.505 1.00 80.44 73 VAL A O 1
ATOM 559 N N . ARG A 1 74 ? 13.884 -3.449 -27.506 1.00 81.75 74 ARG A N 1
ATOM 560 C CA . ARG A 1 74 ? 14.865 -3.221 -28.563 1.00 81.75 74 ARG A CA 1
ATOM 561 C C . ARG A 1 74 ? 14.120 -2.693 -29.777 1.00 81.75 74 ARG A C 1
ATOM 563 O O . ARG A 1 74 ? 13.306 -3.418 -30.343 1.00 81.75 74 ARG A O 1
ATOM 570 N N . SER A 1 75 ? 14.381 -1.450 -30.177 1.00 78.12 75 SER A N 1
ATOM 571 C CA . SER A 1 75 ? 13.840 -0.988 -31.455 1.00 78.12 75 SER A CA 1
ATOM 572 C C . SER A 1 75 ? 14.650 -1.594 -32.601 1.00 78.12 75 SER A C 1
ATOM 574 O O . SER A 1 75 ? 15.880 -1.706 -32.527 1.00 78.12 75 SER A O 1
ATOM 576 N N . SER A 1 76 ? 13.953 -2.010 -33.657 1.00 75.06 76 SER A N 1
ATOM 577 C CA . SER A 1 76 ? 14.559 -2.544 -34.880 1.00 75.06 76 SER A CA 1
ATOM 578 C C . SER A 1 76 ? 15.409 -1.497 -35.609 1.00 75.06 76 SER A C 1
ATOM 580 O O . SER A 1 76 ? 16.406 -1.857 -36.225 1.00 75.06 76 SER A O 1
ATOM 582 N N . GLU A 1 77 ? 15.065 -0.213 -35.489 1.00 71.88 77 GLU A N 1
ATOM 583 C CA . GLU A 1 77 ? 15.756 0.897 -36.162 1.00 71.88 77 GLU A CA 1
ATOM 584 C C . GLU A 1 77 ? 17.026 1.381 -35.455 1.00 71.88 77 GLU A C 1
ATOM 586 O O . GLU A 1 77 ? 17.980 1.762 -36.125 1.00 71.88 77 GLU A O 1
ATOM 59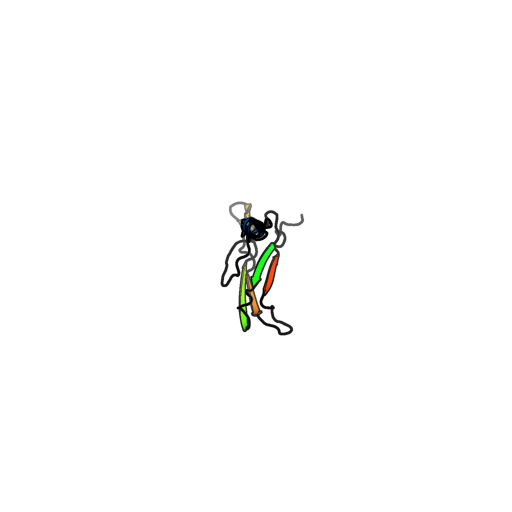1 N N . ALA A 1 78 ? 17.082 1.367 -34.119 1.00 65.62 78 ALA A N 1
ATOM 592 C CA . ALA A 1 78 ? 18.205 1.972 -33.392 1.00 65.62 78 ALA A CA 1
ATOM 593 C C . ALA A 1 78 ? 19.267 0.960 -32.931 1.00 65.62 78 ALA A C 1
ATOM 595 O O . ALA A 1 78 ? 20.284 1.371 -32.375 1.00 65.62 78 ALA A O 1
ATOM 596 N N . GLN A 1 79 ? 19.008 -0.353 -33.056 1.00 75.62 79 GLN A N 1
ATOM 597 C CA . GLN A 1 79 ? 19.777 -1.432 -32.403 1.00 75.62 79 GLN A CA 1
ATOM 598 C C . GLN A 1 79 ? 20.081 -1.180 -30.910 1.00 75.62 79 GLN A C 1
ATOM 600 O O . GLN A 1 79 ? 20.963 -1.811 -30.329 1.00 75.62 79 GLN A O 1
ATOM 605 N N . LYS A 1 80 ? 19.320 -0.291 -30.269 1.00 80.12 80 LYS A N 1
ATOM 606 C CA . LYS A 1 80 ? 19.525 0.186 -28.907 1.00 80.12 80 LYS A CA 1
ATOM 607 C C . LYS A 1 80 ? 18.385 -0.306 -28.028 1.00 80.12 80 LYS A C 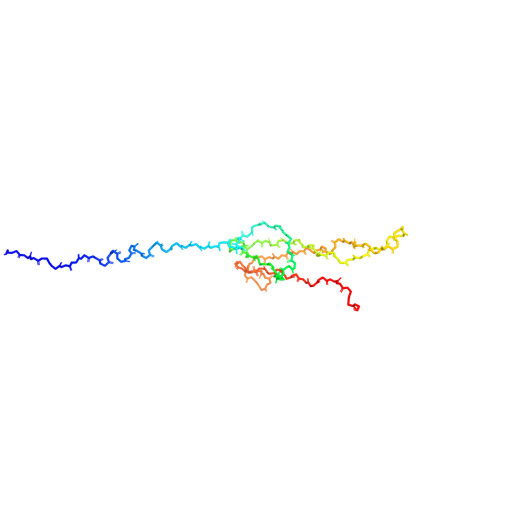1
ATOM 609 O O . LYS A 1 80 ? 17.229 -0.353 -28.453 1.00 80.12 80 LYS A O 1
ATOM 614 N N . TRP A 1 81 ? 18.729 -0.670 -26.800 1.00 80.62 81 TRP A N 1
ATOM 615 C CA . TRP A 1 81 ? 17.752 -0.906 -25.748 1.00 80.62 81 TRP A CA 1
ATOM 616 C C . TRP A 1 81 ? 17.219 0.434 -25.253 1.00 80.62 81 TRP A C 1
ATOM 618 O O . TRP A 1 81 ? 17.991 1.272 -24.782 1.00 80.62 81 TRP A O 1
ATOM 628 N N . ASN A 1 82 ? 15.912 0.625 -25.377 1.00 77.81 82 ASN A N 1
ATOM 629 C CA . ASN A 1 82 ? 15.203 1.741 -24.771 1.00 77.81 82 ASN A CA 1
ATOM 630 C C . ASN A 1 82 ? 14.463 1.229 -23.538 1.00 77.81 82 ASN A C 1
ATOM 632 O O . ASN A 1 82 ? 13.941 0.111 -23.555 1.00 77.81 82 ASN A O 1
ATOM 636 N N . ASP A 1 83 ? 14.427 2.041 -22.486 1.00 76.50 83 ASP A N 1
ATOM 637 C CA . ASP A 1 83 ? 13.583 1.764 -21.325 1.00 76.50 83 ASP A CA 1
ATOM 638 C C . ASP A 1 83 ? 12.114 1.772 -21.789 1.00 76.50 83 ASP A C 1
ATOM 640 O O . ASP A 1 83 ? 11.703 2.672 -22.529 1.00 76.50 83 ASP A O 1
ATOM 644 N N . ALA A 1 84 ? 11.357 0.724 -21.454 1.00 70.12 84 ALA A N 1
ATOM 645 C CA . ALA A 1 84 ? 9.993 0.539 -21.941 1.00 70.12 84 ALA A CA 1
ATOM 646 C C . ALA A 1 84 ? 9.162 -0.418 -21.079 1.00 70.12 84 ALA A C 1
ATOM 648 O O . ALA A 1 84 ? 9.618 -1.502 -20.727 1.00 70.12 84 ALA A O 1
ATOM 649 N N . GLY A 1 85 ? 7.890 -0.062 -20.898 1.00 69.38 85 GLY A N 1
ATOM 650 C CA . GLY A 1 85 ? 6.922 -0.772 -20.067 1.00 69.38 85 GLY A CA 1
ATOM 651 C C . GLY A 1 85 ? 6.125 0.220 -19.209 1.00 69.38 85 GLY A C 1
ATOM 652 O O . GLY A 1 85 ? 6.347 1.429 -19.254 1.00 69.38 85 GLY A O 1
ATOM 653 N N . GLN A 1 86 ? 5.116 -0.267 -18.489 1.00 73.12 86 GLN A N 1
ATOM 654 C CA . GLN A 1 86 ? 4.178 0.589 -17.738 1.00 73.12 86 GLN A CA 1
ATOM 655 C C . GLN A 1 86 ? 4.095 0.240 -16.248 1.00 73.12 86 GLN A C 1
ATOM 657 O O . GLN A 1 86 ? 3.306 0.836 -15.518 1.00 73.12 86 GLN A O 1
ATOM 662 N N . GLY A 1 87 ? 4.928 -0.701 -15.786 1.00 78.56 87 GLY A N 1
ATOM 663 C CA . GLY A 1 87 ? 4.777 -1.304 -14.466 1.00 78.56 87 GLY A CA 1
ATOM 664 C C . GLY A 1 87 ? 3.473 -2.102 -14.341 1.00 78.56 87 GLY A C 1
ATOM 665 O O . GLY A 1 87 ? 2.614 -2.078 -15.221 1.00 78.56 87 GLY A O 1
ATOM 666 N N . ALA A 1 88 ? 3.328 -2.860 -13.256 1.00 80.69 88 ALA A N 1
ATOM 667 C CA . ALA A 1 88 ? 2.083 -3.569 -12.966 1.00 80.69 88 ALA A CA 1
ATOM 668 C C . ALA A 1 88 ? 1.155 -2.683 -12.128 1.00 80.69 88 ALA A C 1
ATOM 670 O O . ALA A 1 88 ? 1.601 -2.107 -11.133 1.00 80.69 88 ALA A O 1
ATOM 671 N N . THR A 1 89 ? -0.124 -2.613 -12.496 1.00 86.75 89 THR A N 1
ATOM 672 C CA . THR A 1 89 ? -1.160 -1.993 -11.662 1.00 86.75 89 THR A CA 1
ATOM 673 C C . THR A 1 89 ? -1.821 -3.047 -10.781 1.00 86.75 89 THR A C 1
ATOM 675 O O . THR A 1 89 ? -2.186 -4.124 -11.249 1.00 86.75 89 THR A O 1
ATOM 678 N N . VAL A 1 90 ? -1.964 -2.731 -9.497 1.00 83.81 90 VAL A N 1
ATOM 679 C CA . VAL A 1 90 ? -2.644 -3.544 -8.491 1.00 83.81 90 VAL A CA 1
ATOM 680 C C . VAL A 1 90 ? -3.716 -2.692 -7.832 1.00 83.81 90 VAL A C 1
ATOM 682 O O . VAL A 1 90 ? -3.459 -1.557 -7.429 1.00 83.81 90 VAL A O 1
ATOM 685 N N . GLU A 1 91 ? -4.903 -3.263 -7.689 1.00 89.44 91 GLU A N 1
ATOM 686 C CA . GLU A 1 91 ? -6.013 -2.676 -6.948 1.00 89.44 91 GLU A CA 1
ATOM 687 C C . GLU A 1 91 ? -6.266 -3.501 -5.687 1.00 89.44 91 GLU A C 1
ATOM 689 O O . GLU A 1 91 ? -6.205 -4.733 -5.710 1.00 89.44 91 GLU A O 1
ATOM 694 N N . LEU A 1 92 ? -6.501 -2.819 -4.568 1.00 87.44 92 LEU A N 1
ATOM 695 C CA . LEU A 1 92 ? -6.787 -3.444 -3.286 1.00 87.44 92 LEU A CA 1
ATOM 696 C C . LEU A 1 92 ? -7.985 -2.781 -2.621 1.00 87.44 92 LEU A C 1
ATOM 698 O O . LEU A 1 92 ? -8.039 -1.558 -2.485 1.00 87.44 92 LEU A O 1
ATOM 702 N N . GLU A 1 93 ? -8.879 -3.621 -2.112 1.00 91.38 93 GLU A N 1
ATOM 703 C CA . GLU A 1 93 ? -9.974 -3.228 -1.238 1.00 91.38 93 GLU A CA 1
ATOM 704 C C . GLU A 1 93 ? -9.848 -3.912 0.121 1.00 91.38 93 GLU A C 1
ATOM 706 O O . GLU A 1 93 ? -9.612 -5.118 0.212 1.00 91.38 93 GLU A O 1
ATOM 711 N N . ALA A 1 94 ? -10.017 -3.143 1.195 1.00 90.56 94 ALA A N 1
ATOM 712 C CA . ALA A 1 94 ? -10.059 -3.671 2.553 1.00 90.56 94 ALA A CA 1
ATOM 713 C C . ALA A 1 94 ? -11.122 -2.968 3.396 1.00 90.56 94 ALA A C 1
ATOM 715 O O . ALA A 1 94 ? -11.260 -1.745 3.369 1.00 90.56 94 ALA A O 1
ATOM 716 N N . THR A 1 95 ? -11.840 -3.737 4.210 1.00 94.50 95 THR A N 1
ATOM 717 C CA . THR A 1 95 ? -12.813 -3.184 5.156 1.00 94.50 95 THR A CA 1
ATOM 718 C C . THR A 1 95 ? -12.112 -2.677 6.413 1.00 94.50 95 THR A C 1
ATOM 720 O O . THR A 1 95 ? -11.275 -3.368 7.001 1.00 94.50 95 THR A O 1
ATOM 723 N N . ILE A 1 96 ? -12.492 -1.480 6.856 1.00 93.56 96 ILE A N 1
ATOM 724 C CA . ILE A 1 96 ? -11.989 -0.854 8.077 1.00 93.56 96 ILE A CA 1
ATOM 725 C C . ILE A 1 9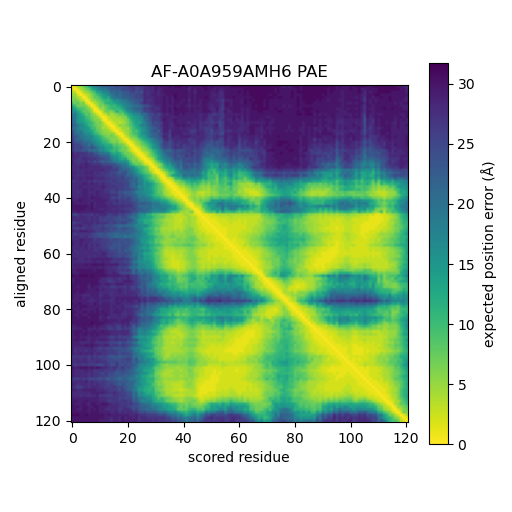6 ? -12.944 -1.173 9.233 1.00 93.56 96 ILE A C 1
ATOM 727 O O . ILE A 1 96 ? -14.135 -0.863 9.169 1.00 93.56 96 ILE A O 1
ATOM 731 N N . GLY A 1 97 ? -12.427 -1.768 10.308 1.00 94.50 97 GLY A N 1
ATOM 732 C CA . GLY A 1 97 ? -13.210 -2.142 11.485 1.00 94.50 97 GLY A CA 1
ATOM 733 C C . GLY A 1 97 ? -12.452 -3.013 12.488 1.00 94.50 97 GLY A C 1
ATOM 734 O O . GLY A 1 97 ? -11.224 -3.018 12.521 1.00 94.50 97 GLY A O 1
ATOM 735 N N . SER A 1 98 ? -13.179 -3.713 13.360 1.00 95.19 98 SER A N 1
ATOM 736 C CA . SER A 1 98 ? -12.618 -4.459 14.498 1.00 95.19 98 SER A CA 1
ATOM 737 C C . SER A 1 98 ? -12.631 -5.986 14.347 1.00 95.19 98 SER A C 1
ATOM 739 O O . SER A 1 98 ? -12.144 -6.677 15.243 1.00 95.19 98 SER A O 1
ATOM 741 N N . ALA A 1 99 ? -13.165 -6.528 13.247 1.00 95.75 99 ALA A N 1
ATOM 742 C CA . ALA A 1 99 ? -13.225 -7.974 13.019 1.00 95.75 99 ALA A CA 1
ATOM 743 C C . ALA A 1 99 ? -11.870 -8.569 12.580 1.00 95.75 99 ALA A C 1
ATOM 745 O O . ALA A 1 99 ? -10.954 -7.853 12.181 1.00 95.75 99 ALA A O 1
ATOM 746 N N . ALA A 1 100 ? -11.758 -9.902 12.609 1.00 90.12 100 ALA A N 1
ATOM 747 C CA . ALA A 1 100 ? -10.498 -10.640 12.443 1.00 90.12 100 ALA A CA 1
ATOM 748 C C . ALA A 1 100 ? -9.768 -10.455 11.091 1.00 90.12 100 ALA A C 1
ATOM 750 O O . ALA A 1 100 ? -8.596 -10.795 11.004 1.00 90.12 100 ALA A O 1
ATOM 751 N N . ASN A 1 101 ? -10.408 -9.876 10.072 1.00 91.75 101 ASN A N 1
ATOM 752 C CA . ASN A 1 101 ? -9.819 -9.625 8.747 1.00 91.75 101 ASN A CA 1
ATOM 753 C C . ASN A 1 101 ? -9.984 -8.162 8.307 1.00 91.75 101 ASN A C 1
ATOM 755 O O . ASN A 1 101 ? -10.070 -7.865 7.118 1.00 91.75 101 ASN A O 1
ATOM 759 N N . GLN A 1 102 ? -10.112 -7.251 9.271 1.00 93.81 102 GLN A N 1
ATOM 760 C CA . GLN A 1 102 ? -10.323 -5.831 9.017 1.00 93.81 102 GLN A CA 1
ATOM 761 C C . GLN A 1 102 ? -9.120 -5.009 9.459 1.00 93.81 102 GLN A C 1
ATOM 763 O O . GLN A 1 102 ? -8.416 -5.344 10.416 1.00 93.81 102 GLN A O 1
ATOM 768 N N . ILE A 1 103 ? -8.910 -3.890 8.772 1.00 92.62 103 ILE A N 1
ATOM 769 C CA . ILE A 1 103 ? -7.917 -2.901 9.179 1.00 92.62 103 ILE A CA 1
ATOM 770 C C . ILE A 1 103 ? -8.530 -2.073 10.304 1.00 92.62 103 ILE A C 1
ATOM 772 O O . ILE A 1 103 ? -9.592 -1.476 10.141 1.00 92.62 103 ILE A O 1
ATOM 776 N N . LYS A 1 104 ? -7.868 -2.018 11.459 1.00 94.50 104 LYS A N 1
ATOM 777 C CA . LYS A 1 104 ? -8.378 -1.238 12.590 1.00 94.50 104 LYS A CA 1
ATOM 778 C C . LYS A 1 104 ? -8.371 0.262 12.267 1.00 94.50 104 LYS A C 1
ATOM 780 O O . LYS A 1 104 ? -7.390 0.751 11.704 1.00 94.50 104 LYS A O 1
ATOM 785 N N . PRO A 1 105 ? -9.406 1.025 12.660 1.00 92.12 105 PRO A N 1
ATOM 786 C CA . PRO A 1 105 ? -9.334 2.483 12.630 1.00 92.12 105 PRO A CA 1
ATOM 787 C C . PRO A 1 105 ? -8.125 2.978 13.440 1.00 92.12 105 PRO A C 1
ATOM 789 O O . PRO A 1 105 ? -7.852 2.458 14.522 1.00 92.12 105 PRO A O 1
ATOM 792 N N . GLY A 1 106 ? -7.390 3.964 12.923 1.00 90.12 106 GLY A N 1
ATOM 793 C CA . GLY A 1 106 ? -6.137 4.440 13.523 1.00 90.12 106 GLY A CA 1
ATOM 794 C C . GLY A 1 106 ? -4.894 3.618 13.163 1.00 90.12 106 GLY A C 1
ATOM 795 O O . GLY A 1 106 ? -3.798 3.990 13.573 1.00 90.12 106 GLY A O 1
ATOM 796 N N . ALA A 1 107 ? -5.029 2.513 12.420 1.00 90.88 107 ALA A N 1
ATOM 797 C CA . ALA A 1 107 ? -3.879 1.731 11.976 1.00 90.88 107 ALA A CA 1
ATOM 798 C C . ALA A 1 107 ? -3.042 2.477 10.926 1.00 90.88 107 ALA A C 1
ATOM 800 O O . ALA A 1 107 ? -3.549 3.310 10.171 1.00 90.88 107 ALA A O 1
ATOM 801 N N . THR A 1 108 ? -1.764 2.113 10.843 1.00 90.56 108 THR A N 1
ATOM 802 C CA . THR A 1 108 ? -0.849 2.583 9.800 1.00 90.56 108 THR A CA 1
ATOM 803 C C . THR A 1 108 ? -0.779 1.562 8.670 1.00 90.56 108 THR A C 1
ATOM 805 O O . THR A 1 108 ? -0.425 0.405 8.895 1.00 90.56 108 THR A O 1
ATOM 808 N N . VAL A 1 109 ? -1.070 2.003 7.450 1.00 86.94 109 VAL A N 1
ATOM 809 C CA . VAL A 1 109 ? -0.765 1.284 6.211 1.00 86.94 109 VAL A CA 1
ATOM 810 C C . VAL A 1 109 ? 0.597 1.760 5.722 1.00 86.94 109 VAL A C 1
ATOM 812 O O . VAL A 1 109 ? 0.794 2.953 5.500 1.00 86.94 109 VAL A O 1
ATOM 815 N N . ARG A 1 110 ? 1.540 0.830 5.565 1.00 86.62 110 ARG A N 1
ATOM 816 C CA . ARG A 1 110 ? 2.888 1.106 5.060 1.00 86.62 110 ARG A CA 1
ATOM 817 C C . ARG A 1 110 ? 3.050 0.509 3.673 1.00 86.62 110 ARG A C 1
ATOM 819 O O . ARG A 1 110 ? 2.983 -0.708 3.516 1.00 86.62 110 ARG A O 1
ATOM 826 N N . PHE A 1 111 ? 3.336 1.349 2.691 1.00 82.12 111 PHE A N 1
ATOM 827 C CA . PHE A 1 111 ? 3.749 0.903 1.367 1.00 82.12 111 PHE A CA 1
ATOM 828 C C . PHE A 1 111 ? 5.258 0.809 1.337 1.00 82.12 111 PHE A C 1
ATOM 830 O O . PHE A 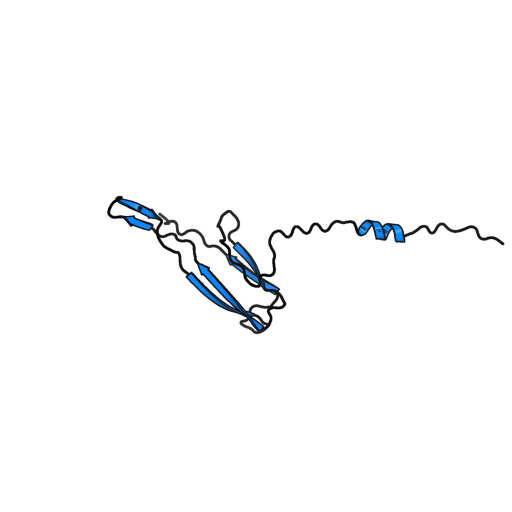1 111 ? 5.925 1.807 1.578 1.00 82.12 111 PHE A O 1
ATOM 837 N N . ILE A 1 112 ? 5.788 -0.374 1.046 1.00 82.06 112 ILE A N 1
ATOM 838 C CA . ILE A 1 112 ? 7.226 -0.609 0.936 1.00 82.06 112 ILE A CA 1
ATOM 839 C C . ILE A 1 112 ? 7.561 -0.719 -0.548 1.00 82.06 112 ILE A C 1
ATOM 841 O O . ILE A 1 112 ? 7.022 -1.573 -1.250 1.00 82.06 112 ILE A O 1
ATOM 845 N N . VAL A 1 113 ? 8.438 0.155 -1.028 1.00 78.50 113 VAL A N 1
ATOM 846 C CA . VAL A 1 113 ? 8.908 0.147 -2.411 1.00 78.50 113 VAL A CA 1
ATOM 847 C C . VAL A 1 113 ? 9.992 -0.916 -2.543 1.00 78.50 113 VAL A C 1
ATOM 849 O O . VAL A 1 113 ? 11.023 -0.859 -1.870 1.00 78.50 113 VAL A O 1
ATOM 852 N N . GLY A 1 114 ? 9.743 -1.901 -3.405 1.00 73.69 114 GLY A N 1
ATOM 853 C CA . GLY A 1 114 ? 10.727 -2.922 -3.753 1.00 73.69 114 GLY A CA 1
ATOM 854 C C . GLY A 1 114 ? 11.919 -2.349 -4.524 1.00 73.69 114 GLY A C 1
ATOM 855 O O . GLY A 1 114 ? 11.897 -1.220 -5.014 1.00 73.69 114 GLY A O 1
ATOM 856 N N . LEU A 1 115 ? 12.978 -3.147 -4.651 1.00 68.50 115 LEU A N 1
ATOM 857 C CA . LEU A 1 115 ? 14.127 -2.778 -5.476 1.00 68.50 115 LEU A CA 1
ATOM 858 C C . LEU A 1 115 ? 13.727 -2.696 -6.954 1.00 68.50 115 LEU A C 1
ATOM 860 O O . LEU A 1 115 ? 12.897 -3.474 -7.427 1.00 68.50 115 LEU A O 1
ATOM 864 N N . LYS A 1 116 ? 14.374 -1.791 -7.698 1.00 68.94 116 LYS A N 1
ATOM 865 C CA . LYS A 1 116 ? 14.297 -1.779 -9.161 1.00 68.94 116 LYS A CA 1
ATOM 866 C C . LYS A 1 116 ? 14.767 -3.139 -9.686 1.00 68.94 116 LYS A C 1
ATOM 868 O O . LYS A 1 116 ? 15.849 -3.594 -9.315 1.00 68.94 116 LYS A O 1
ATOM 873 N N . GLY A 1 117 ? 13.984 -3.751 -10.573 1.00 57.78 117 GLY A N 1
ATOM 874 C CA . GLY A 1 117 ? 14.411 -4.904 -11.364 1.00 57.78 117 GLY A CA 1
ATOM 875 C C . GLY A 1 117 ? 15.459 -4.474 -12.387 1.00 57.78 117 GLY A C 1
ATOM 876 O O . GLY A 1 117 ? 15.146 -4.285 -13.553 1.00 57.78 117 GLY A O 1
ATOM 877 N N . VAL A 1 118 ? 16.684 -4.216 -11.939 1.00 56.66 118 VAL A N 1
ATOM 878 C CA . VAL A 1 118 ? 17.855 -4.171 -12.817 1.00 56.66 118 VAL A CA 1
ATOM 879 C C . VAL A 1 118 ? 18.415 -5.580 -12.868 1.00 56.66 118 VAL A C 1
ATOM 881 O O . VAL A 1 118 ? 18.612 -6.191 -11.815 1.00 56.66 118 VAL A O 1
ATOM 884 N N . ASP A 1 119 ? 18.590 -6.098 -14.085 1.00 49.69 119 ASP A N 1
ATOM 885 C CA . ASP A 1 119 ? 19.129 -7.431 -14.341 1.00 49.69 119 ASP A CA 1
ATOM 886 C C . ASP A 1 119 ? 20.296 -7.728 -13.394 1.00 49.69 119 ASP A C 1
ATOM 888 O O . ASP A 1 119 ? 21.275 -6.981 -13.326 1.00 49.69 119 ASP A O 1
ATOM 892 N N . ARG A 1 120 ? 20.187 -8.827 -12.642 1.00 46.94 120 ARG A N 1
ATOM 893 C CA . ARG A 1 120 ? 21.344 -9.438 -11.988 1.00 46.94 120 ARG A CA 1
ATOM 894 C C . ARG A 1 120 ? 22.160 -10.134 -13.079 1.00 46.94 120 ARG A C 1
ATOM 896 O O . ARG A 1 120 ? 22.029 -11.342 -13.252 1.00 46.94 120 ARG A O 1
ATOM 903 N N . THR A 1 121 ? 22.917 -9.360 -13.850 1.00 43.19 121 THR A N 1
ATOM 904 C CA . THR A 1 121 ? 24.043 -9.869 -14.648 1.00 43.19 121 THR A CA 1
ATOM 905 C C . THR A 1 121 ? 25.301 -9.886 -13.808 1.00 43.19 121 THR A C 1
ATOM 907 O O . THR A 1 121 ? 25.565 -8.839 -13.173 1.00 43.19 121 THR A O 1
#

Nearest PDB structures (foldseek):
  6xu7-assembly1_AL  TM=1.562E-01  e=1.012E+00  Drosophila melanogaster

Secondary structure (DSSP, 8-state):
----------HHHHHHGGG---------S----SS-------SS--EEEEEPPGGGTT-EEEEEEEPPP--EEE-TTT-SEEE-----EEEEEEEBSSSTTSBPTTPEEEEEPPPP-----

Foldseek 3Di:
DDDDDDDDDDPVVVVVVVVPPPPPPVPPAADQDPDDDDDDDPPPAQKHKHWHAQVQAFHKDKDKDFADAQDWDQDPPPSDTDRDDGGDIDIDIATEHDDPRHNDHGDMDMDGHDDRPDDPD

Mean predicted aligned error: 15.47 Å

Solvent-accessible surface area (backbone atoms only — not comparable to full-atom values): 8141 Å² total; per-residue (Å²): 141,81,89,86,77,81,91,82,82,57,83,68,62,64,65,62,68,69,73,70,70,76,80,77,73,77,82,83,72,83,65,70,57,93,77,86,86,84,86,88,63,78,85,82,52,48,55,51,72,42,43,40,42,63,85,42,57,79,38,72,48,76,47,80,45,67,42,80,59,59,42,66,41,71,44,88,87,70,80,40,80,39,85,40,73,76,37,59,76,48,78,48,80,46,48,23,28,88,56,102,88,36,48,46,50,58,38,74,50,72,48,69,61,75,80,80,67,66,82,92,120